Protein AF-A0A7X3HEQ3-F1 (afdb_monomer_lite)

Secondary structure (DSSP, 8-state):
-B-TT-GGGTS--EEEEEEE-HHHHHHHHHHH---EEE-TTS-EEEEEB-PPB---TTHHHHHHHHHTT-----SGGG---EEEETTEEEE-SB-----

Radius of gyration: 16.79 Å; chains: 1; bounding box: 34×32×46 Å

Structure (mmCIF, N/CA/C/O backbone):
data_AF-A0A7X3HEQ3-F1
#
_entry.id   AF-A0A7X3HEQ3-F1
#
loop_
_atom_site.group_PDB
_atom_site.id
_atom_site.type_symbol
_atom_site.label_atom_id
_atom_site.label_alt_id
_atom_site.label_comp_id
_atom_site.label_asym_id
_atom_site.label_entity_id
_atom_site.label_seq_id
_atom_site.pdbx_PDB_ins_code
_atom_site.Cartn_x
_atom_site.Cartn_y
_atom_site.Cartn_z
_atom_site.occupancy
_atom_site.B_iso_or_equiv
_atom_site.auth_seq_id
_atom_site.auth_comp_id
_atom_site.auth_asym_id
_atom_site.auth_atom_id
_atom_site.pdbx_PDB_model_num
ATOM 1 N N . ARG A 1 1 ? -5.710 -3.361 7.864 1.00 94.75 1 ARG A N 1
ATOM 2 C CA . ARG A 1 1 ? -5.496 -4.731 7.367 1.00 94.75 1 ARG A CA 1
ATOM 3 C C . ARG A 1 1 ? -6.127 -4.894 5.997 1.00 94.75 1 ARG A C 1
ATOM 5 O O . ARG A 1 1 ? -7.156 -4.280 5.727 1.00 94.75 1 ARG A O 1
ATOM 12 N N . VAL A 1 2 ? -5.486 -5.715 5.176 1.00 97.50 2 VAL A N 1
ATOM 13 C CA . VAL A 1 2 ? -5.927 -6.154 3.850 1.00 97.50 2 VAL A CA 1
ATOM 14 C C . VAL A 1 2 ? -6.041 -7.675 3.827 1.00 97.50 2 VAL A C 1
ATOM 16 O O . VAL A 1 2 ? -5.493 -8.350 4.711 1.00 97.50 2 VAL A O 1
ATOM 19 N N . ASP A 1 3 ? -6.747 -8.190 2.828 1.00 95.81 3 ASP A N 1
ATOM 20 C CA . ASP A 1 3 ? -6.853 -9.624 2.584 1.00 95.81 3 ASP A CA 1
ATOM 21 C C . ASP A 1 3 ? -5.511 -10.170 2.065 1.00 95.81 3 ASP A C 1
ATOM 23 O O . ASP A 1 3 ? -4.986 -9.597 1.111 1.00 95.81 3 ASP A O 1
ATOM 27 N N . PRO A 1 4 ? -4.901 -11.210 2.665 1.00 95.06 4 PRO A N 1
ATOM 28 C CA . PRO A 1 4 ? -3.716 -11.842 2.083 1.00 95.06 4 PRO A CA 1
ATOM 29 C C . PRO A 1 4 ? -3.965 -12.452 0.698 1.00 95.06 4 PRO A C 1
ATOM 31 O O . PRO A 1 4 ? -3.011 -12.535 -0.072 1.00 95.06 4 PRO A O 1
ATOM 34 N N . ASP A 1 5 ? -5.209 -12.821 0.386 1.00 95.50 5 ASP A N 1
ATOM 35 C CA . ASP A 1 5 ? -5.595 -13.462 -0.873 1.00 95.50 5 ASP A CA 1
ATOM 36 C C . ASP A 1 5 ? -6.213 -12.456 -1.868 1.00 95.50 5 ASP A C 1
ATOM 38 O O . ASP A 1 5 ? -6.878 -12.839 -2.830 1.00 95.50 5 ASP A O 1
ATOM 42 N N . ASP A 1 6 ? -6.019 -11.146 -1.648 1.00 96.12 6 ASP A N 1
ATOM 43 C CA . ASP A 1 6 ? -6.490 -10.117 -2.581 1.00 96.12 6 ASP A CA 1
ATOM 44 C C . ASP A 1 6 ? -5.815 -10.299 -3.963 1.00 96.12 6 ASP A C 1
ATOM 46 O O . ASP A 1 6 ? -4.579 -10.275 -4.048 1.00 96.12 6 ASP A O 1
ATOM 50 N N . PRO A 1 7 ? -6.582 -10.408 -5.068 1.00 95.69 7 PRO A N 1
ATOM 51 C CA . PRO A 1 7 ? -6.029 -10.578 -6.416 1.00 95.69 7 PRO A CA 1
ATOM 52 C C . PRO A 1 7 ? -5.037 -9.484 -6.841 1.00 95.69 7 PRO A C 1
ATOM 54 O O . PRO A 1 7 ? -4.213 -9.693 -7.735 1.00 95.69 7 PRO A O 1
ATOM 57 N N . ALA A 1 8 ? -5.069 -8.308 -6.206 1.00 95.44 8 ALA A N 1
ATOM 58 C CA . ALA A 1 8 ? -4.113 -7.237 -6.463 1.00 95.44 8 ALA A CA 1
ATOM 59 C C . ALA A 1 8 ? -2.656 -7.636 -6.161 1.00 95.44 8 ALA A C 1
ATOM 61 O O . ALA A 1 8 ? -1.738 -7.019 -6.711 1.00 95.44 8 ALA A O 1
ATOM 62 N N . PHE A 1 9 ? -2.425 -8.642 -5.307 1.00 95.19 9 PHE A N 1
ATOM 63 C CA . PHE A 1 9 ? -1.086 -9.177 -5.044 1.00 95.19 9 PHE A CA 1
ATOM 64 C C . PHE A 1 9 ? -0.522 -9.973 -6.222 1.00 95.19 9 PHE A C 1
ATOM 66 O O . PHE A 1 9 ? 0.679 -9.896 -6.477 1.00 95.19 9 PHE A O 1
ATOM 73 N N . GLU A 1 10 ? -1.374 -10.667 -6.975 1.00 94.44 10 GLU A N 1
ATOM 74 C CA . GLU A 1 10 ? -0.984 -11.405 -8.184 1.00 94.44 10 GLU A CA 1
ATOM 75 C C . GLU A 1 10 ? -0.847 -10.480 -9.400 1.00 94.44 10 GLU A C 1
ATOM 77 O O . GLU A 1 10 ? -0.051 -10.727 -10.312 1.00 94.44 10 GLU A O 1
ATOM 82 N N . HIS A 1 11 ? -1.586 -9.366 -9.401 1.00 93.25 11 HIS A N 1
ATOM 83 C CA . HIS A 1 11 ? -1.569 -8.385 -10.484 1.00 93.25 11 HIS A CA 1
ATOM 84 C C . HIS A 1 11 ? -1.236 -6.953 -10.025 1.00 93.25 11 HIS A C 1
ATOM 86 O O . HIS A 1 11 ? -2.065 -6.047 -10.166 1.00 93.25 11 HIS A O 1
ATOM 92 N N . PRO A 1 12 ? 0.005 -6.686 -9.564 1.00 94.50 12 PRO A N 1
ATOM 93 C CA . PRO A 1 12 ? 0.441 -5.346 -9.185 1.00 94.50 12 PRO A CA 1
ATOM 94 C C . PRO A 1 12 ? 0.268 -4.325 -10.311 1.00 94.50 12 PRO A C 1
ATOM 96 O O . PRO A 1 12 ? 0.735 -4.503 -11.447 1.00 94.50 12 PRO A O 1
ATOM 99 N N . SER A 1 13 ? -0.406 -3.228 -9.983 1.00 92.75 13 SER A N 1
ATOM 100 C CA . SER A 1 13 ? -0.825 -2.221 -10.957 1.00 92.75 13 SER A CA 1
ATOM 101 C C . SER A 1 13 ? -0.533 -0.793 -10.516 1.00 92.75 13 SER A C 1
ATOM 103 O O . SER A 1 13 ? -0.343 0.053 -11.386 1.00 92.75 13 SER A O 1
ATOM 105 N N . LYS A 1 14 ? -0.446 -0.505 -9.208 1.00 93.81 14 LYS A N 1
ATOM 106 C CA . LYS A 1 14 ? -0.341 0.873 -8.716 1.00 93.81 14 LYS A CA 1
ATOM 107 C C . LYS A 1 14 ? 1.104 1.364 -8.817 1.00 93.81 14 LYS A C 1
ATOM 109 O O . LYS A 1 14 ? 1.976 0.825 -8.130 1.00 93.81 14 LYS A O 1
ATOM 114 N N . PRO A 1 15 ? 1.388 2.365 -9.666 1.00 94.81 15 PRO A N 1
ATOM 115 C CA . PRO A 1 15 ? 2.748 2.819 -9.902 1.00 94.81 15 PRO A CA 1
ATOM 116 C C . PRO A 1 15 ? 3.217 3.782 -8.803 1.00 94.81 15 PRO A C 1
ATOM 118 O O . PRO A 1 15 ? 2.535 4.753 -8.465 1.00 94.81 15 PRO A O 1
ATOM 121 N N . ILE A 1 16 ? 4.415 3.540 -8.274 1.00 93.88 16 ILE A N 1
ATOM 122 C CA . ILE A 1 16 ? 5.026 4.289 -7.171 1.00 93.88 16 ILE A CA 1
ATOM 123 C C . ILE A 1 16 ? 6.438 4.772 -7.520 1.00 93.88 16 ILE A C 1
ATOM 125 O O . ILE A 1 16 ? 7.117 4.230 -8.393 1.00 93.88 16 ILE A O 1
ATOM 129 N N . GLY A 1 17 ? 6.899 5.791 -6.793 1.00 93.75 17 GLY A N 1
ATOM 130 C CA . GLY A 1 17 ? 8.243 6.344 -6.946 1.00 93.75 17 GLY A CA 1
ATOM 131 C C . GLY A 1 17 ? 8.442 7.158 -8.229 1.00 93.75 17 GLY A C 1
ATOM 132 O O . GLY A 1 17 ? 7.489 7.549 -8.906 1.00 93.75 17 GLY A O 1
ATOM 133 N N . ARG A 1 18 ? 9.713 7.452 -8.521 1.00 95.38 18 ARG A N 1
ATOM 134 C CA . ARG A 1 18 ? 10.145 8.265 -9.668 1.00 95.38 18 ARG A CA 1
ATOM 135 C C . ARG A 1 18 ? 10.115 7.482 -10.983 1.00 95.38 18 ARG A C 1
ATOM 137 O O . ARG A 1 18 ? 10.236 6.259 -10.973 1.00 95.38 18 ARG A O 1
ATOM 144 N N . PHE A 1 19 ? 10.039 8.206 -12.097 1.00 97.75 19 PHE A N 1
ATOM 145 C CA . PHE A 1 19 ? 10.265 7.649 -13.431 1.00 97.75 19 PHE A CA 1
ATOM 146 C C . PHE A 1 19 ? 11.730 7.243 -13.628 1.00 97.75 19 PHE A C 1
ATOM 148 O O . PHE A 1 19 ? 12.641 7.883 -13.099 1.00 97.75 19 PHE A O 1
ATOM 155 N N . MET A 1 20 ? 11.931 6.170 -14.387 1.00 98.00 20 MET A N 1
ATOM 156 C CA . MET A 1 20 ? 13.225 5.575 -14.718 1.00 98.00 20 MET A CA 1
ATOM 157 C C . MET A 1 20 ? 13.317 5.282 -16.216 1.00 98.00 20 MET A C 1
ATOM 159 O O . MET A 1 20 ? 12.301 5.082 -16.888 1.00 98.00 20 MET A O 1
ATOM 163 N N . THR A 1 21 ? 14.542 5.236 -16.737 1.00 98.06 21 THR A N 1
ATOM 164 C CA . THR A 1 21 ? 14.800 4.683 -18.074 1.00 98.06 21 THR A CA 1
ATOM 165 C C . THR A 1 21 ? 14.618 3.163 -18.068 1.00 98.06 21 THR A C 1
ATOM 167 O O . THR A 1 21 ? 14.532 2.547 -17.003 1.00 98.06 21 THR A O 1
ATOM 170 N N . LYS A 1 22 ? 14.578 2.546 -19.256 1.00 97.56 22 LYS A N 1
ATOM 171 C CA . LYS A 1 22 ? 14.491 1.087 -19.387 1.00 97.56 22 LYS A CA 1
ATOM 172 C C . LYS A 1 22 ? 15.663 0.385 -18.687 1.00 97.56 22 LYS A C 1
ATOM 174 O O . LYS A 1 22 ? 15.419 -0.427 -17.805 1.00 97.56 22 LYS A O 1
ATOM 179 N N . ASP A 1 23 ? 16.897 0.808 -18.955 1.00 98.12 23 ASP A N 1
ATOM 180 C CA . ASP A 1 23 ? 18.100 0.231 -18.335 1.00 98.12 23 ASP A CA 1
ATOM 181 C C . ASP A 1 23 ? 18.079 0.328 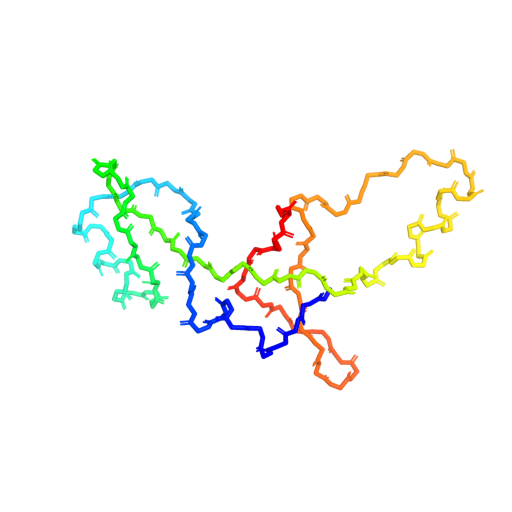-16.802 1.00 98.12 23 ASP A C 1
ATOM 183 O O . ASP A 1 23 ? 18.398 -0.624 -16.095 1.00 98.12 23 ASP A O 1
ATOM 187 N N . GLN A 1 24 ? 17.656 1.478 -16.262 1.00 98.06 24 GLN A N 1
ATOM 188 C CA . GLN A 1 24 ? 17.513 1.652 -14.816 1.00 98.06 24 GLN A CA 1
ATOM 189 C C . GLN A 1 24 ? 16.439 0.728 -14.240 1.00 98.06 24 GLN A C 1
ATOM 191 O O . GLN A 1 24 ? 16.625 0.188 -13.152 1.00 98.06 24 GLN A O 1
ATOM 196 N N . ALA A 1 25 ? 15.318 0.559 -14.941 1.00 97.88 25 ALA A N 1
ATOM 197 C CA . ALA A 1 25 ? 14.252 -0.335 -14.516 1.00 97.88 25 ALA A CA 1
ATOM 198 C C . ALA A 1 25 ? 14.698 -1.802 -14.531 1.00 97.88 25 ALA A C 1
ATOM 200 O O . ALA A 1 25 ? 14.407 -2.515 -13.575 1.00 97.88 25 ALA A O 1
ATOM 201 N N . ASP A 1 26 ? 15.450 -2.222 -15.547 1.00 97.94 26 ASP A N 1
ATOM 202 C CA . ASP A 1 26 ? 15.963 -3.590 -15.657 1.00 97.94 26 ASP A CA 1
ATOM 203 C C . ASP A 1 26 ? 16.955 -3.900 -14.522 1.00 97.94 26 ASP A C 1
ATOM 205 O O . ASP A 1 26 ? 16.822 -4.925 -13.856 1.00 97.94 26 ASP A O 1
ATOM 209 N N . ILE A 1 27 ? 17.843 -2.954 -14.181 1.00 98.12 27 ILE A N 1
ATOM 210 C CA . ILE A 1 27 ? 18.727 -3.067 -13.005 1.00 98.12 27 ILE A CA 1
ATOM 211 C C . ILE A 1 27 ? 17.919 -3.202 -11.705 1.00 98.12 27 ILE A C 1
ATOM 213 O O . ILE A 1 27 ? 18.282 -3.973 -10.817 1.00 98.12 27 ILE A O 1
ATOM 217 N N . MET A 1 28 ? 16.841 -2.428 -11.547 1.00 97.44 28 MET A N 1
ATOM 218 C CA . MET A 1 28 ? 16.015 -2.476 -10.334 1.00 97.44 28 MET A CA 1
ATOM 219 C C . MET A 1 28 ? 15.235 -3.787 -10.222 1.00 97.44 28 MET A C 1
ATOM 221 O O . MET A 1 28 ? 15.101 -4.311 -9.116 1.00 97.44 28 MET A O 1
ATOM 225 N N . ALA A 1 29 ? 14.745 -4.312 -11.346 1.00 96.62 29 ALA A N 1
ATOM 226 C CA . ALA A 1 29 ? 14.082 -5.606 -11.407 1.00 96.62 29 ALA A CA 1
ATOM 227 C C . ALA A 1 29 ? 15.051 -6.733 -11.026 1.00 96.62 29 ALA A C 1
ATOM 229 O O . ALA A 1 29 ? 14.738 -7.521 -10.142 1.00 96.62 29 ALA A O 1
ATOM 230 N N . GLU A 1 30 ? 16.259 -6.752 -11.595 1.00 97.69 30 GLU A N 1
ATOM 231 C CA . GLU A 1 30 ? 17.265 -7.779 -11.298 1.00 97.69 30 GLU A CA 1
ATOM 232 C C . GLU A 1 30 ? 17.761 -7.711 -9.846 1.00 97.69 30 GLU A C 1
ATOM 234 O O . GLU A 1 30 ? 17.887 -8.729 -9.167 1.00 97.69 30 GLU A O 1
ATOM 239 N N . LYS A 1 31 ? 18.031 -6.503 -9.337 1.00 97.38 31 LYS A N 1
ATOM 240 C CA . LYS A 1 31 ? 18.657 -6.330 -8.021 1.00 97.38 31 LYS A CA 1
ATOM 241 C C . LYS A 1 31 ? 17.689 -6.478 -6.848 1.00 97.38 31 LYS A C 1
ATOM 243 O O . LYS A 1 31 ? 18.111 -6.878 -5.763 1.00 97.38 31 LYS A O 1
ATOM 248 N N . TYR A 1 32 ? 16.433 -6.075 -7.025 1.00 95.06 32 TYR A N 1
ATOM 249 C CA . TYR A 1 32 ? 15.468 -5.949 -5.928 1.00 95.06 32 TYR A CA 1
ATOM 250 C C . TYR A 1 32 ? 14.163 -6.710 -6.161 1.00 95.06 32 TYR A C 1
ATOM 252 O O . TYR A 1 32 ? 13.252 -6.578 -5.343 1.00 95.06 32 TYR A O 1
ATOM 260 N N . ASP A 1 33 ? 14.060 -7.465 -7.258 1.00 94.44 33 ASP A N 1
ATOM 261 C CA . ASP A 1 33 ? 12.846 -8.187 -7.654 1.00 94.44 33 ASP A CA 1
ATOM 262 C C . ASP A 1 33 ? 11.624 -7.257 -7.775 1.00 94.44 33 ASP A C 1
ATOM 264 O O . ASP A 1 33 ? 10.490 -7.556 -7.398 1.00 94.44 33 ASP A O 1
ATOM 268 N N . TYR A 1 34 ? 11.869 -6.031 -8.242 1.00 95.44 34 TYR A N 1
ATOM 269 C CA . TYR A 1 34 ? 10.809 -5.056 -8.444 1.00 95.44 34 TYR A CA 1
ATOM 270 C C . TYR A 1 34 ? 10.069 -5.323 -9.745 1.00 95.44 34 TYR A C 1
ATOM 272 O O . TYR A 1 34 ? 10.660 -5.411 -10.818 1.00 95.44 34 TYR A O 1
ATOM 280 N N . ILE A 1 35 ? 8.741 -5.321 -9.662 1.00 96.12 35 ILE A N 1
ATOM 281 C CA . ILE A 1 35 ? 7.893 -5.335 -10.847 1.00 96.12 35 ILE A CA 1
ATOM 282 C C . ILE A 1 35 ? 7.882 -3.920 -11.422 1.00 96.12 35 ILE A C 1
ATOM 284 O O . ILE A 1 35 ? 7.358 -2.983 -10.813 1.00 96.12 35 ILE A O 1
ATOM 288 N N . MET A 1 36 ? 8.481 -3.764 -12.597 1.00 97.06 36 MET A N 1
ATOM 289 C CA . MET A 1 36 ? 8.588 -2.495 -13.309 1.00 97.06 36 MET A CA 1
ATOM 290 C C . MET A 1 36 ? 7.624 -2.482 -14.497 1.00 97.06 36 MET A C 1
ATOM 292 O O . MET A 1 36 ? 7.582 -3.438 -15.267 1.00 97.06 36 MET A O 1
ATOM 296 N N . LYS A 1 37 ? 6.862 -1.398 -14.675 1.00 96.75 37 LYS A N 1
ATOM 297 C CA . LYS A 1 37 ? 5.986 -1.204 -15.842 1.00 96.75 37 LYS A CA 1
ATOM 298 C C . LYS A 1 37 ? 6.237 0.148 -16.493 1.00 96.75 37 LYS A C 1
ATOM 300 O O . LYS A 1 37 ? 6.544 1.125 -15.806 1.00 96.75 37 LYS A O 1
ATOM 305 N N . GLU A 1 38 ? 6.114 0.185 -17.815 1.00 96.81 38 GLU A N 1
ATOM 306 C CA . GLU A 1 38 ? 6.088 1.438 -18.562 1.00 96.81 38 GLU A CA 1
ATOM 307 C C . GLU A 1 38 ? 4.800 2.201 -18.239 1.00 96.81 38 GLU A C 1
ATOM 309 O O . GLU A 1 38 ? 3.721 1.619 -18.123 1.00 96.81 38 GLU A O 1
ATOM 314 N N . ASP A 1 39 ? 4.921 3.513 -18.087 1.00 93.88 39 ASP A N 1
ATOM 315 C CA . ASP A 1 39 ? 3.824 4.402 -17.734 1.00 93.88 39 ASP A CA 1
ATOM 316 C C . ASP A 1 39 ? 3.642 5.466 -18.822 1.00 93.88 39 ASP A C 1
ATOM 318 O O . ASP A 1 39 ? 4.192 6.570 -18.754 1.00 93.88 39 ASP A O 1
ATOM 322 N N . ALA A 1 40 ? 2.868 5.089 -19.845 1.00 89.56 40 ALA A N 1
ATOM 323 C CA . ALA A 1 40 ? 2.381 5.959 -20.918 1.00 89.56 40 ALA A CA 1
ATOM 324 C C . ALA A 1 40 ? 3.478 6.819 -21.583 1.00 89.56 40 ALA A C 1
ATOM 326 O O . ALA A 1 40 ? 3.307 8.024 -21.767 1.00 89.56 40 ALA A O 1
ATOM 327 N N . GLY A 1 41 ? 4.630 6.219 -21.900 1.00 91.31 41 GLY A N 1
ATOM 328 C CA . GLY A 1 41 ? 5.741 6.896 -22.581 1.00 91.31 41 GLY A CA 1
ATOM 329 C C . GLY A 1 41 ? 6.532 7.888 -21.718 1.00 91.31 41 GLY A C 1
ATOM 330 O O . GLY A 1 41 ? 7.452 8.534 -22.213 1.00 91.31 41 GLY A O 1
ATOM 331 N N . ARG A 1 42 ? 6.226 8.009 -20.419 1.00 94.25 42 ARG A N 1
ATOM 332 C CA . ARG A 1 42 ? 6.971 8.868 -19.474 1.00 94.25 42 ARG A CA 1
ATOM 333 C C . ARG A 1 42 ? 8.174 8.162 -18.841 1.00 94.25 42 ARG A C 1
ATOM 335 O O . ARG A 1 42 ? 8.880 8.753 -18.025 1.00 94.25 42 ARG A O 1
ATOM 342 N N . GLY A 1 43 ? 8.392 6.900 -19.201 1.00 96.25 43 GLY A N 1
ATOM 343 C CA . GLY A 1 43 ? 9.394 6.012 -18.624 1.00 96.25 43 GLY A CA 1
ATOM 344 C C . GLY A 1 43 ? 8.766 4.903 -17.784 1.00 96.25 43 GLY A C 1
ATOM 345 O O . GLY A 1 43 ? 7.572 4.619 -17.874 1.00 96.25 43 GLY A O 1
ATOM 346 N N . TYR A 1 44 ? 9.590 4.268 -16.960 1.00 98.19 44 TYR A N 1
ATOM 347 C CA . TYR A 1 44 ? 9.237 3.095 -16.168 1.00 98.19 44 TYR A CA 1
ATOM 348 C C . TYR A 1 44 ? 9.079 3.457 -14.695 1.00 98.19 44 TYR A C 1
ATOM 350 O O . TYR A 1 44 ? 9.836 4.269 -14.160 1.00 98.19 44 TYR A O 1
ATOM 358 N N . ARG A 1 45 ? 8.119 2.829 -14.016 1.00 97.69 45 ARG A N 1
ATOM 359 C CA . ARG A 1 45 ? 7.931 2.947 -12.564 1.00 97.69 45 ARG A CA 1
ATOM 360 C C . ARG A 1 45 ? 7.754 1.575 -11.936 1.00 97.69 45 ARG A C 1
ATOM 362 O O . ARG A 1 45 ? 7.300 0.632 -12.586 1.00 97.69 45 ARG A O 1
ATOM 369 N N . ARG A 1 46 ? 8.102 1.476 -10.652 1.00 97.06 46 ARG A N 1
ATOM 370 C CA . ARG A 1 46 ? 7.785 0.290 -9.858 1.00 97.06 46 ARG A CA 1
ATOM 371 C C . ARG A 1 46 ? 6.280 0.249 -9.663 1.00 97.06 46 ARG A C 1
ATOM 373 O O . ARG A 1 46 ? 5.695 1.253 -9.26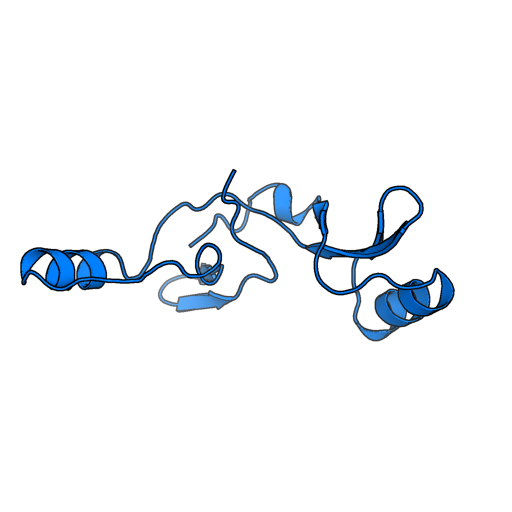3 1.00 97.06 46 ARG A O 1
ATOM 380 N N . VAL A 1 47 ? 5.673 -0.903 -9.893 1.00 96.44 47 VAL A N 1
ATOM 381 C CA . VAL A 1 47 ? 4.286 -1.157 -9.514 1.00 96.44 47 VAL A CA 1
ATOM 382 C C . VAL A 1 47 ? 4.238 -2.046 -8.284 1.00 96.44 47 VAL A C 1
ATOM 384 O O . VAL A 1 47 ? 5.078 -2.924 -8.088 1.00 96.44 47 VAL A O 1
ATOM 387 N N . VAL A 1 48 ? 3.263 -1.780 -7.428 1.00 96.31 48 VAL A N 1
ATOM 388 C CA . VAL A 1 48 ? 2.972 -2.578 -6.237 1.00 96.31 48 VAL A CA 1
ATOM 389 C C . VAL A 1 48 ? 1.494 -2.938 -6.209 1.00 96.31 48 VAL A C 1
ATOM 391 O O . VAL A 1 48 ? 0.681 -2.363 -6.941 1.00 96.31 48 VAL A O 1
ATOM 394 N N . ALA A 1 49 ? 1.159 -3.928 -5.387 1.00 96.88 49 ALA A N 1
ATOM 395 C CA . ALA A 1 49 ? -0.221 -4.310 -5.149 1.00 96.88 49 ALA A CA 1
ATOM 396 C C . ALA A 1 49 ? -1.004 -3.140 -4.534 1.00 96.88 49 ALA A C 1
ATOM 398 O O . ALA A 1 49 ? -0.464 -2.374 -3.728 1.00 96.88 49 ALA A O 1
ATOM 399 N N . SER A 1 50 ? -2.278 -3.031 -4.911 1.00 96.88 50 SER A N 1
ATOM 400 C CA . SER A 1 50 ? -3.227 -2.067 -4.351 1.00 96.88 50 SER A CA 1
ATOM 401 C C . SER A 1 50 ? -4.492 -2.774 -3.867 1.00 96.88 50 SER A C 1
ATOM 403 O O . SER A 1 50 ? -5.531 -2.652 -4.509 1.00 96.88 50 SER A O 1
ATOM 405 N N . PRO A 1 51 ? -4.394 -3.583 -2.799 1.00 97.00 51 PRO A N 1
ATOM 406 C CA . PRO A 1 51 ? -5.523 -4.333 -2.264 1.00 97.00 51 PRO A CA 1
ATOM 407 C C . PRO A 1 51 ? -6.528 -3.418 -1.559 1.00 97.00 51 PRO A C 1
ATOM 409 O 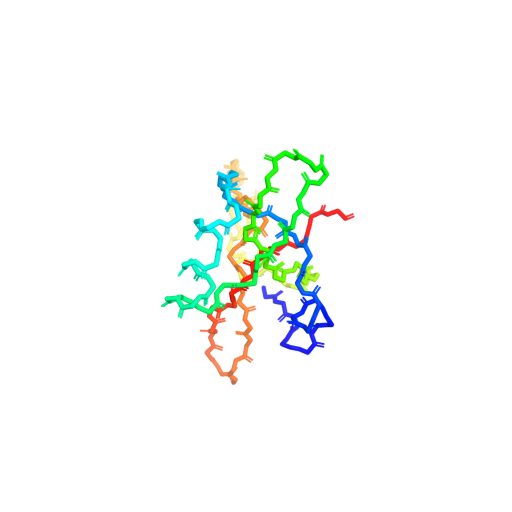O . PRO A 1 51 ? -6.178 -2.343 -1.047 1.00 97.00 51 PRO A O 1
ATOM 412 N N . LYS A 1 52 ? -7.774 -3.885 -1.463 1.00 95.38 52 LYS A N 1
ATOM 413 C CA . LYS A 1 52 ? -8.836 -3.134 -0.786 1.00 95.38 52 LYS A CA 1
ATOM 414 C C . LYS A 1 52 ? -8.656 -3.155 0.737 1.00 95.38 52 LYS A C 1
ATOM 416 O O . LYS A 1 52 ? -8.284 -4.186 1.311 1.00 95.38 52 LYS A O 1
ATOM 421 N N . PRO A 1 53 ? -8.942 -2.044 1.436 1.00 95.62 53 PRO A N 1
ATOM 422 C CA . PRO A 1 53 ? -8.914 -2.030 2.892 1.00 95.62 53 PRO A CA 1
ATOM 423 C C . PRO A 1 53 ? -10.062 -2.877 3.459 1.00 95.62 53 PRO A C 1
ATOM 425 O O . PRO A 1 53 ? -11.213 -2.714 3.064 1.00 95.62 53 PRO A O 1
ATOM 428 N N . GLN A 1 54 ? -9.764 -3.752 4.424 1.00 95.50 54 GLN A N 1
ATOM 429 C CA . GLN A 1 54 ? -10.785 -4.524 5.152 1.00 95.50 54 GLN A CA 1
ATOM 430 C C . GLN A 1 54 ? -11.065 -3.959 6.549 1.00 95.50 54 GLN A C 1
ATOM 432 O O . GLN A 1 54 ? -12.184 -4.029 7.046 1.00 95.50 54 GLN A O 1
ATOM 437 N N . GLU A 1 55 ? -10.040 -3.430 7.216 1.00 95.50 55 GLU A N 1
ATOM 438 C CA . GLU A 1 55 ? -10.113 -3.054 8.632 1.00 95.50 55 GLU A CA 1
ATOM 439 C C . GLU A 1 55 ? -9.048 -2.001 8.960 1.00 95.50 55 GLU A C 1
ATOM 441 O O . GLU A 1 55 ? -7.928 -2.082 8.455 1.00 95.50 55 GLU A O 1
ATOM 446 N N . ILE A 1 56 ? -9.344 -1.055 9.850 1.00 97.06 56 ILE A N 1
ATOM 447 C CA . ILE A 1 56 ? -8.331 -0.192 10.476 1.00 97.06 56 ILE A CA 1
ATOM 448 C C . ILE A 1 56 ? -8.013 -0.796 11.842 1.00 97.06 56 ILE A C 1
ATOM 450 O O . ILE A 1 56 ? -8.907 -0.919 12.675 1.00 97.06 56 ILE A O 1
ATOM 454 N N . ILE A 1 57 ? -6.758 -1.185 12.071 1.00 97.00 57 ILE A N 1
ATOM 455 C CA . ILE A 1 57 ? -6.364 -1.887 13.303 1.00 97.00 57 ILE A CA 1
ATOM 456 C C . ILE A 1 57 ? -6.581 -0.991 14.530 1.00 97.00 57 ILE A C 1
ATOM 458 O O . ILE A 1 57 ? -7.078 -1.439 15.559 1.00 97.00 57 ILE A O 1
ATOM 462 N N . GLU A 1 58 ? -6.288 0.298 14.397 1.00 97.44 58 GLU A N 1
ATOM 463 C CA . GLU A 1 58 ? -6.363 1.292 15.464 1.00 97.44 58 GLU A CA 1
ATOM 464 C C . GLU A 1 58 ? -7.755 1.938 15.597 1.00 97.44 58 GLU A C 1
ATOM 466 O O . GLU A 1 58 ? -7.896 2.953 16.278 1.00 97.44 58 GLU A O 1
ATOM 471 N N . ILE A 1 59 ? -8.804 1.384 14.965 1.00 97.88 59 ILE A N 1
ATOM 472 C CA . ILE A 1 59 ? -10.129 2.030 14.902 1.00 97.88 59 ILE A CA 1
ATOM 473 C C . ILE A 1 59 ? -10.724 2.323 16.283 1.00 97.88 59 ILE A C 1
ATOM 475 O O . ILE A 1 59 ? -11.374 3.350 16.458 1.00 97.88 59 ILE A O 1
ATOM 479 N N . GLY A 1 60 ? -10.483 1.453 17.269 1.00 98.19 60 GLY A N 1
ATOM 480 C CA . GLY A 1 60 ? -10.927 1.673 18.646 1.00 98.19 60 GLY A CA 1
ATOM 481 C C . GLY A 1 60 ? -10.280 2.913 19.264 1.00 98.19 60 GLY A C 1
ATOM 482 O O . GLY A 1 60 ? -10.976 3.785 19.770 1.00 98.19 60 GLY A O 1
ATOM 483 N N . THR A 1 61 ? -8.957 3.038 19.146 1.00 98.31 61 THR A N 1
ATOM 484 C CA . THR A 1 61 ? -8.210 4.203 19.640 1.00 98.31 61 THR A CA 1
ATOM 485 C C . THR A 1 61 ? -8.623 5.483 18.921 1.00 98.31 61 THR A C 1
ATOM 487 O O . THR A 1 61 ? -8.821 6.507 19.566 1.00 98.31 61 THR A O 1
ATOM 490 N N . ILE A 1 62 ? -8.795 5.422 17.595 1.00 98.38 62 ILE A N 1
ATOM 491 C CA . ILE A 1 62 ? -9.251 6.563 16.791 1.00 98.38 62 ILE A CA 1
ATOM 492 C C . ILE A 1 62 ? -10.615 7.051 17.286 1.00 98.38 62 ILE A C 1
ATOM 494 O O . ILE A 1 62 ? -10.775 8.246 17.511 1.00 98.38 62 ILE A O 1
ATOM 498 N N . ARG A 1 63 ? -11.574 6.141 17.501 1.00 98.38 63 ARG A N 1
ATOM 499 C CA . ARG A 1 63 ? -12.903 6.492 18.024 1.00 98.38 63 ARG A CA 1
ATOM 500 C C . ARG A 1 63 ? -12.825 7.120 19.407 1.00 98.38 63 ARG A C 1
ATOM 502 O O . ARG A 1 63 ? -13.391 8.183 19.593 1.00 98.38 63 ARG A O 1
ATOM 509 N N . ASN A 1 64 ? -12.051 6.539 20.322 1.00 98.56 64 ASN A N 1
ATOM 510 C CA . ASN A 1 64 ? -11.911 7.082 21.674 1.00 98.56 64 ASN A CA 1
ATOM 511 C C . ASN A 1 64 ? -11.400 8.532 21.680 1.00 98.56 64 ASN A C 1
ATOM 513 O O . ASN A 1 64 ? -11.898 9.336 22.457 1.00 98.56 64 ASN A O 1
ATOM 517 N N . MET A 1 65 ? -10.430 8.864 20.818 1.00 98.50 65 MET A N 1
ATOM 518 C CA . MET A 1 65 ? -9.909 10.234 20.694 1.00 98.50 65 MET A CA 1
ATOM 519 C C . MET A 1 65 ? -10.923 11.189 20.044 1.00 98.50 65 MET A C 1
ATOM 521 O O . MET A 1 65 ? -11.049 12.346 20.432 1.00 98.50 65 MET A O 1
ATOM 525 N N . VAL A 1 66 ? -11.681 10.711 19.054 1.00 98.25 66 VAL A N 1
ATOM 526 C CA . VAL A 1 66 ? -12.770 11.506 18.465 1.00 98.25 66 VAL A CA 1
ATOM 527 C C . VAL A 1 66 ? -13.856 11.784 19.510 1.00 98.25 66 VAL A C 1
ATOM 529 O O . VAL A 1 66 ? -14.312 12.918 19.636 1.00 98.25 66 VAL A O 1
ATOM 532 N N . ASP A 1 67 ? -14.227 10.776 20.298 1.00 98.38 67 ASP A N 1
ATOM 533 C CA . ASP A 1 67 ? -15.255 10.877 21.335 1.00 98.38 67 ASP A CA 1
ATOM 534 C C . ASP A 1 67 ? -14.817 11.778 22.509 1.00 98.38 67 ASP A C 1
ATOM 536 O O . ASP A 1 67 ? -15.672 12.373 23.167 1.00 98.38 67 ASP A O 1
ATOM 540 N N . SER A 1 68 ? -13.507 11.947 22.754 1.00 98.44 68 SER A N 1
ATOM 541 C CA . SER A 1 68 ? -12.971 12.936 23.708 1.00 98.44 68 SER A CA 1
ATOM 542 C C . SER A 1 68 ? -12.948 14.373 23.178 1.00 98.44 68 SER A C 1
ATOM 544 O O . SER A 1 68 ? -12.621 15.290 23.932 1.00 98.44 68 SER A O 1
ATOM 546 N N . GLY A 1 69 ? -13.340 14.593 21.920 1.00 98.31 69 GLY A N 1
ATOM 547 C CA . GLY A 1 69 ? -13.398 15.913 21.291 1.00 98.31 69 GLY A CA 1
ATOM 548 C C . GLY A 1 69 ? -12.107 16.339 20.592 1.00 98.31 69 GLY A C 1
ATOM 549 O O . GLY A 1 69 ? -11.986 17.506 20.211 1.00 98.31 69 GLY A O 1
ATOM 550 N N . ASP A 1 70 ? -11.152 15.425 20.400 1.00 98.50 70 ASP A N 1
ATOM 551 C CA . ASP A 1 70 ? -9.893 15.732 19.726 1.00 98.50 70 ASP A CA 1
ATOM 552 C C . ASP A 1 70 ? -10.049 15.760 18.198 1.00 98.50 70 ASP A C 1
ATOM 554 O O . ASP A 1 70 ? -10.796 14.987 17.590 1.00 98.50 70 ASP A O 1
ATOM 558 N N . VAL A 1 71 ? -9.269 16.623 17.539 1.00 98.19 71 VAL A N 1
ATOM 559 C CA . VAL A 1 71 ? -9.111 16.585 16.079 1.00 98.19 71 VAL A CA 1
ATOM 560 C C . VAL A 1 71 ? -8.075 15.520 15.727 1.00 98.19 71 VAL A C 1
ATOM 562 O O . VAL A 1 71 ? -6.877 15.706 15.940 1.00 98.19 71 VAL A O 1
ATOM 565 N N . VAL A 1 72 ? -8.533 14.405 15.157 1.00 98.12 72 VAL A N 1
ATOM 566 C CA . VAL A 1 72 ? -7.686 13.243 14.854 1.00 98.12 72 VAL A CA 1
ATOM 567 C C . VAL A 1 72 ? -7.342 13.175 13.366 1.00 98.12 72 VAL A C 1
ATOM 569 O O . VAL A 1 72 ? -8.224 13.119 12.512 1.00 98.12 72 VAL A O 1
ATOM 572 N N . ILE A 1 73 ? -6.046 13.096 13.051 1.00 97.88 73 ILE A N 1
ATOM 573 C CA . ILE A 1 73 ? -5.549 12.748 11.712 1.00 97.88 73 ILE A CA 1
ATOM 574 C C . ILE A 1 73 ? -5.105 11.284 11.739 1.00 97.88 73 ILE A C 1
ATOM 576 O O . ILE A 1 73 ? -4.165 10.927 12.445 1.00 97.88 73 ILE A O 1
ATOM 580 N N . ALA A 1 74 ? -5.765 10.433 10.956 1.00 96.81 74 ALA A N 1
ATOM 581 C CA . ALA A 1 74 ? -5.479 9.002 10.876 1.00 96.81 74 ALA A CA 1
ATOM 582 C C . ALA A 1 74 ? -5.442 8.519 9.419 1.00 96.81 74 ALA A C 1
ATOM 584 O O . ALA A 1 74 ? -5.795 9.251 8.498 1.00 96.81 74 ALA A O 1
ATOM 585 N N . CYS A 1 75 ? -5.004 7.274 9.210 1.00 95.38 75 CYS A N 1
ATOM 586 C CA . CYS A 1 75 ? -4.938 6.635 7.887 1.00 95.38 75 CYS A CA 1
ATOM 587 C C . CYS A 1 75 ? -4.151 7.447 6.838 1.00 95.38 75 CYS A C 1
ATOM 589 O O . CYS A 1 75 ? -4.496 7.451 5.656 1.00 95.38 75 CYS A O 1
ATOM 591 N N . GLY A 1 76 ? -3.077 8.129 7.255 1.00 95.12 76 GLY A N 1
ATOM 592 C CA . GLY A 1 76 ? -2.211 8.893 6.355 1.00 95.12 76 GLY A CA 1
ATOM 593 C C . GLY A 1 76 ? -1.759 8.049 5.159 1.00 95.12 76 GLY A C 1
ATOM 594 O O . GLY A 1 76 ? -1.288 6.924 5.317 1.00 95.12 76 GLY A O 1
ATOM 595 N N . GLY A 1 77 ? -1.972 8.563 3.946 1.00 91.31 77 GLY A N 1
ATOM 596 C CA . GLY A 1 77 ? -1.658 7.846 2.707 1.00 91.31 77 GLY A CA 1
ATOM 597 C C . GLY A 1 77 ? -2.543 6.627 2.396 1.00 91.31 77 GLY A C 1
ATOM 598 O O . GLY A 1 77 ? -2.306 5.999 1.369 1.00 91.31 77 GLY A O 1
ATOM 599 N N . GLY A 1 78 ? -3.567 6.336 3.206 1.00 93.38 78 GLY A N 1
ATOM 600 C CA . GLY A 1 78 ? -4.406 5.128 3.157 1.00 93.38 78 GLY A CA 1
ATOM 601 C C . GLY A 1 78 ? -4.191 4.187 4.353 1.00 93.38 78 GLY A C 1
ATOM 602 O O . GLY A 1 78 ? -4.991 3.285 4.576 1.00 93.38 78 GLY A O 1
ATOM 603 N N . GLY A 1 79 ? -3.145 4.418 5.155 1.00 95.62 79 GLY A N 1
ATOM 604 C CA . GLY A 1 79 ? -2.719 3.525 6.235 1.00 95.62 79 GLY A CA 1
ATOM 605 C C . GLY A 1 79 ? -1.657 2.515 5.790 1.00 95.62 79 GLY A C 1
ATOM 606 O O . GLY A 1 79 ? -1.452 2.284 4.599 1.00 95.62 79 GLY A O 1
ATOM 607 N N . ILE A 1 80 ? -0.950 1.925 6.760 1.00 96.62 80 ILE A N 1
ATOM 608 C CA . ILE A 1 80 ? 0.098 0.928 6.500 1.00 96.62 80 ILE A CA 1
ATOM 609 C C . ILE A 1 80 ? -0.576 -0.422 6.187 1.00 96.62 80 ILE A C 1
ATOM 611 O O . ILE A 1 80 ? -1.281 -0.960 7.048 1.00 96.62 80 ILE A O 1
ATOM 615 N N . PRO A 1 81 ? -0.385 -0.999 4.986 1.00 97.00 81 PRO A N 1
ATOM 616 C CA . PRO A 1 81 ? -0.975 -2.286 4.654 1.00 97.00 81 PRO A CA 1
ATOM 617 C C . PRO A 1 81 ? -0.325 -3.415 5.451 1.00 97.00 81 PRO A C 1
ATOM 619 O O . PRO A 1 81 ? 0.887 -3.630 5.427 1.00 97.00 81 PRO A O 1
ATOM 622 N N . VAL A 1 82 ? -1.174 -4.169 6.141 1.00 97.69 82 VAL A N 1
ATOM 623 C CA . VAL A 1 82 ? -0.796 -5.345 6.926 1.00 97.69 82 VAL A CA 1
ATOM 624 C C . VAL A 1 82 ? -1.770 -6.482 6.660 1.00 97.69 82 VAL A C 1
ATOM 626 O O . VAL A 1 82 ? -2.958 -6.232 6.448 1.00 97.69 82 VAL A O 1
ATOM 629 N N . THR A 1 83 ? -1.289 -7.716 6.729 1.00 96.94 83 THR A N 1
ATOM 630 C CA . THR A 1 83 ? -2.099 -8.940 6.786 1.00 96.94 83 THR A CA 1
ATOM 631 C C . THR A 1 83 ? -2.035 -9.530 8.195 1.00 96.94 83 THR A C 1
ATOM 633 O O . THR A 1 83 ? -1.143 -9.204 8.983 1.00 96.94 83 THR A O 1
ATOM 636 N N . ARG A 1 84 ? -3.007 -10.376 8.551 1.00 94.50 84 ARG A N 1
ATOM 637 C CA . ARG A 1 84 ? -3.046 -11.050 9.858 1.00 94.50 84 ARG A CA 1
ATOM 638 C C . ARG A 1 84 ? -2.478 -12.458 9.725 1.00 94.50 84 ARG A C 1
ATOM 640 O O . ARG A 1 84 ? -2.889 -13.199 8.842 1.00 94.50 84 ARG A O 1
ATOM 647 N N . GLN A 1 85 ? -1.568 -12.820 10.622 1.00 92.12 85 GLN A N 1
ATOM 648 C CA . GLN A 1 85 ? -0.995 -14.160 10.742 1.00 92.12 85 GLN A CA 1
ATOM 649 C C . GLN A 1 85 ? -1.173 -14.639 12.185 1.00 92.12 85 GLN A C 1
ATOM 651 O O . GLN A 1 85 ? -0.377 -14.319 13.072 1.00 92.12 85 GLN A O 1
ATOM 656 N N . GLY A 1 86 ? -2.281 -15.341 12.443 1.00 91.44 86 GLY A N 1
ATOM 657 C CA . GLY A 1 86 ? -2.725 -15.646 13.803 1.00 91.44 86 GLY A CA 1
ATOM 658 C C . GLY A 1 86 ? -2.923 -14.362 14.618 1.00 91.44 86 GLY A C 1
ATOM 659 O O . GLY A 1 86 ? -3.713 -13.494 14.244 1.00 91.44 86 GLY A O 1
ATOM 660 N N . ASN A 1 87 ? -2.156 -14.222 15.701 1.00 92.94 87 ASN A N 1
ATOM 661 C CA . ASN A 1 87 ? -2.194 -13.052 16.586 1.00 92.94 87 ASN A CA 1
ATOM 662 C C . ASN A 1 87 ? -1.201 -11.943 16.202 1.00 92.94 87 ASN A C 1
ATOM 664 O O . ASN A 1 87 ? -1.118 -10.937 16.900 1.00 92.94 87 ASN A O 1
ATOM 668 N N . HIS A 1 88 ? -0.462 -12.102 15.102 1.00 95.06 88 HIS A N 1
ATOM 669 C CA . HIS A 1 88 ? 0.514 -11.121 14.638 1.00 95.06 88 HIS A CA 1
ATOM 670 C C . HIS A 1 88 ? 0.028 -10.396 13.384 1.00 95.06 88 HIS A 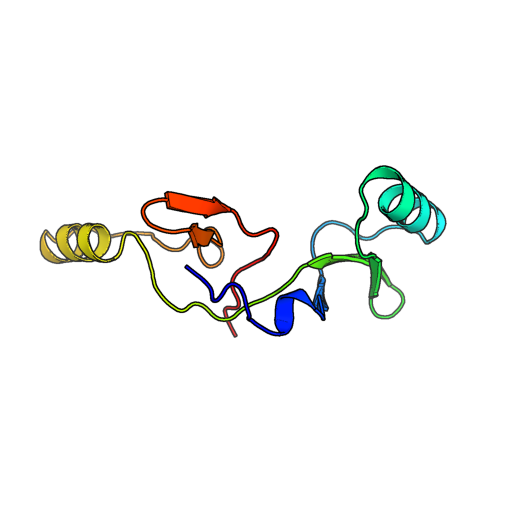C 1
ATOM 672 O O . HIS A 1 88 ? -0.7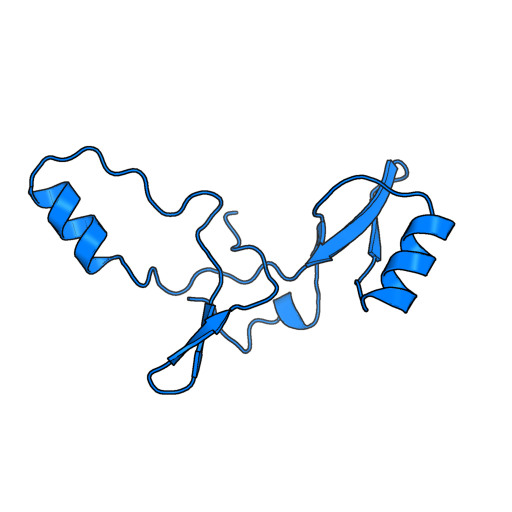74 -10.915 12.600 1.00 95.06 88 HIS A O 1
ATOM 678 N N . LEU A 1 89 ? 0.551 -9.189 13.184 1.00 96.75 89 LEU A N 1
ATOM 679 C CA . LEU A 1 89 ? 0.409 -8.438 11.944 1.00 96.75 89 LEU A CA 1
ATOM 680 C C . LEU A 1 89 ? 1.719 -8.520 11.168 1.00 96.75 89 LEU A C 1
ATOM 682 O O . LEU A 1 89 ? 2.794 -8.326 11.734 1.00 96.75 89 LEU A O 1
ATOM 686 N N . LYS A 1 90 ? 1.624 -8.792 9.869 1.00 96.50 90 LYS A N 1
ATOM 687 C CA . LYS A 1 90 ? 2.761 -8.784 8.951 1.00 96.50 90 LYS A CA 1
ATOM 688 C C . LYS A 1 90 ? 2.573 -7.658 7.946 1.00 96.50 90 LYS A C 1
ATOM 690 O O . LYS A 1 90 ? 1.496 -7.522 7.371 1.00 96.50 90 LYS A O 1
ATOM 695 N N . GLY A 1 91 ? 3.618 -6.863 7.724 1.00 96.06 91 GLY A N 1
ATOM 696 C CA . GLY A 1 91 ? 3.613 -5.852 6.668 1.00 96.06 91 GLY A CA 1
ATOM 697 C C . GLY A 1 91 ? 3.390 -6.492 5.298 1.00 96.06 91 GLY A C 1
ATOM 698 O O . GLY A 1 91 ? 4.019 -7.501 4.973 1.00 96.06 91 GLY A O 1
ATOM 699 N N . ALA A 1 92 ? 2.499 -5.907 4.504 1.00 93.75 92 ALA A N 1
ATOM 700 C CA . ALA A 1 92 ? 2.297 -6.291 3.116 1.00 93.75 92 ALA A CA 1
ATOM 701 C C . ALA A 1 92 ? 2.997 -5.278 2.203 1.00 93.75 92 ALA A C 1
ATOM 703 O O . ALA A 1 92 ? 2.888 -4.069 2.402 1.00 93.75 92 ALA A O 1
ATOM 704 N N . SER A 1 93 ? 3.732 -5.773 1.203 1.00 89.69 93 SER A N 1
ATOM 705 C CA . SER A 1 93 ? 4.438 -4.947 0.212 1.00 89.69 93 SER A CA 1
ATOM 706 C C . SER A 1 93 ? 3.439 -4.361 -0.797 1.00 89.69 93 SER A C 1
ATOM 708 O O . SER A 1 93 ? 3.343 -4.802 -1.940 1.00 89.69 93 SER A O 1
ATOM 710 N N . ALA A 1 94 ? 2.628 -3.414 -0.332 1.00 95.19 94 ALA A N 1
ATOM 711 C CA . ALA A 1 94 ? 1.481 -2.865 -1.044 1.00 95.19 94 ALA A CA 1
ATOM 712 C C . ALA A 1 94 ? 1.242 -1.395 -0.673 1.00 95.19 94 ALA A C 1
ATOM 714 O O . ALA A 1 94 ? 1.878 -0.846 0.227 1.00 95.19 94 ALA A O 1
ATOM 715 N N . VAL A 1 95 ? 0.290 -0.764 -1.352 1.00 95.81 95 VAL A N 1
ATOM 716 C CA . VAL A 1 95 ? -0.311 0.513 -0.947 1.00 95.81 95 VAL A CA 1
ATOM 717 C C . VAL A 1 95 ? -1.812 0.288 -0.817 1.00 95.81 95 VAL A C 1
ATOM 719 O O . VAL A 1 95 ? -2.390 -0.374 -1.663 1.00 95.81 95 VAL A O 1
ATOM 722 N N . ILE A 1 96 ? -2.447 0.799 0.238 1.00 95.38 96 ILE A N 1
ATOM 723 C CA . ILE A 1 96 ? -3.900 0.653 0.410 1.00 95.38 96 ILE A CA 1
ATOM 724 C C . ILE A 1 96 ? -4.636 1.352 -0.734 1.00 95.38 96 ILE A C 1
ATOM 726 O O . ILE A 1 96 ? -4.325 2.510 -1.042 1.00 95.38 96 ILE A O 1
ATOM 730 N N . ASP A 1 97 ? -5.613 0.666 -1.332 1.00 90.94 97 ASP A N 1
ATOM 731 C CA . ASP A 1 97 ? -6.483 1.311 -2.306 1.00 90.94 97 ASP A CA 1
ATOM 732 C C . ASP A 1 97 ? -7.430 2.312 -1.637 1.00 90.94 97 ASP A C 1
ATOM 734 O O . ASP A 1 97 ? -7.972 2.059 -0.559 1.00 90.94 97 ASP A O 1
ATOM 738 N N . LYS A 1 98 ? -7.585 3.475 -2.267 1.00 81.31 98 LYS A N 1
ATOM 739 C CA . LYS A 1 98 ? -8.355 4.620 -1.750 1.00 81.31 98 LYS A CA 1
ATOM 740 C C . LYS A 1 98 ? -9.470 5.055 -2.697 1.00 81.31 98 LYS A C 1
ATOM 742 O O . LYS A 1 98 ? -10.208 5.972 -2.344 1.00 81.31 98 LYS A O 1
ATOM 747 N N . ASP A 1 99 ? -9.517 4.446 -3.876 1.00 72.81 99 ASP A N 1
ATOM 748 C CA . ASP A 1 99 ? -10.471 4.711 -4.948 1.00 7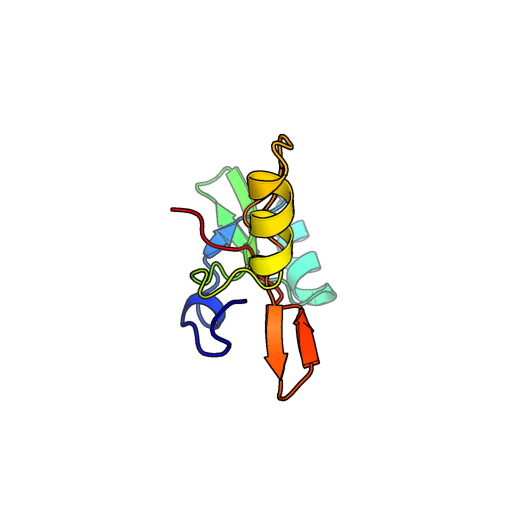2.81 99 ASP A CA 1
ATOM 749 C C . ASP A 1 99 ? -11.597 3.656 -4.902 1.00 72.81 99 ASP A C 1
ATOM 751 O O . ASP A 1 99 ? -12.765 4.028 -5.154 1.00 72.81 99 ASP A O 1
#

InterPro domains:
  IPR003964 Carbamate kinase [PTHR30409] (2-99)
  IPR036393 Acetylglutamate kinase-like superfamily [G3DSA:3.40.1160.10] (1-99)
  IPR036393 Acetylglutamate kinase-like superfamily [SSF53633] (2-99)

Sequence (99 aa):
RVDPDDPAFEHPSKPIGRFMTKDQADIMAEKYDYIMKEDAGRGYRRVVASPKPQEIIEIGTIRNMVDSGDVVIACGGGGIPVTRQGNHLKGASAVIDKD

Foldseek 3Di:
DFDPPFCLQVPFDAFDDDFDAPVVQVCCCVPPVFDWDDDPPSHITTTFGATEDDDDPCVVVQVVCVVVVDDDDDCVQNNFDWDDDPPDTDGDRHGYDDD

pLDDT: mean 95.61, std 3.42, range [72.81, 98.56]

Organism: NCBI:txid319939